Protein AF-A0A4Q2YI43-F1 (afdb_monomer)

Solvent-accessible surface area (backbone atoms only — not comparable to full-atom values): 3710 Å² total; per-residue (Å²): 116,68,67,61,52,53,58,56,66,74,50,58,55,46,49,49,86,64,44,74,70,47,36,51,47,43,72,65,71,83,44,53,70,70,58,44,32,56,52,18,48,55,51,39,55,50,47,67,52,48,47,60,52,44,44,64,53,53,42,26,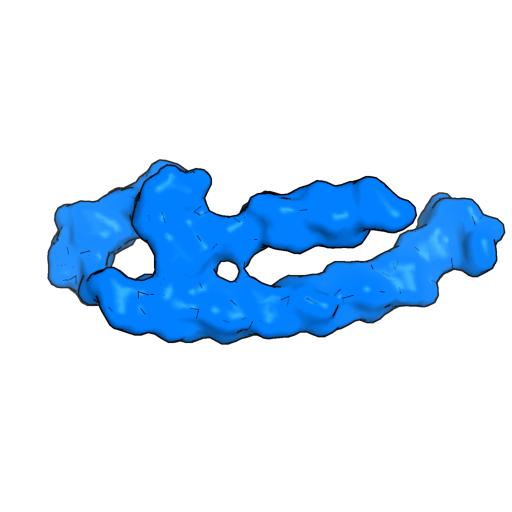65,75,70,70,106

Sequence (65 aa):
LAVPVAMAASADFMLPVGTPPNAIAYGSGLVTLPEMMRAGFRVNILFAILIPLLMWTVGRWAFGI

Mean predicted aligned error: 8.06 Å

Foldseek 3Di:
DVVLVVVLVLLQQLDCPNDVVSVVVVVVVPADSVNSNVVSVVSSVVSVVVSVVCCVPVVCVVVVD

Structure (mmCIF, N/CA/C/O backbone):
data_AF-A0A4Q2YI43-F1
#
_entry.id   AF-A0A4Q2YI43-F1
#
loop_
_atom_site.group_PDB
_atom_site.id
_atom_site.type_symbol
_atom_site.label_atom_id
_atom_site.label_alt_id
_atom_site.label_comp_id
_atom_site.label_asym_id
_atom_site.label_entity_id
_atom_site.label_seq_id
_atom_site.pdbx_PDB_ins_code
_atom_site.Cartn_x
_atom_site.Cartn_y
_atom_site.Cartn_z
_atom_site.occupancy
_atom_site.B_iso_or_equiv
_atom_site.auth_seq_id
_atom_site.auth_comp_id
_atom_site.auth_asym_id
_atom_site.auth_atom_id
_atom_site.pdbx_PDB_model_num
ATOM 1 N N . LEU A 1 1 ? 18.142 1.558 -9.928 1.00 59.09 1 LEU A N 1
ATOM 2 C CA . LEU A 1 1 ? 17.723 1.419 -8.509 1.00 59.09 1 LEU A CA 1
ATOM 3 C C . LEU A 1 1 ? 16.591 2.375 -8.112 1.00 59.09 1 LEU A C 1
ATOM 5 O O . LEU A 1 1 ? 15.732 1.949 -7.360 1.00 59.09 1 LEU A O 1
ATOM 9 N N . ALA A 1 2 ? 16.521 3.608 -8.633 1.00 71.69 2 ALA A N 1
ATOM 10 C CA . ALA A 1 2 ? 15.448 4.553 -8.278 1.00 71.69 2 ALA A CA 1
ATOM 11 C C . ALA A 1 2 ? 14.027 4.110 -8.699 1.00 71.69 2 ALA A C 1
ATOM 13 O O . ALA A 1 2 ? 13.080 4.338 -7.959 1.00 71.69 2 ALA A O 1
ATOM 14 N N . VAL A 1 3 ? 13.879 3.433 -9.846 1.00 70.06 3 VAL A N 1
ATOM 15 C CA . VAL A 1 3 ? 12.573 2.988 -10.381 1.00 70.06 3 VAL A CA 1
ATOM 16 C C . VAL A 1 3 ? 11.828 2.014 -9.448 1.00 70.06 3 VAL A C 1
ATOM 18 O O . VAL A 1 3 ? 10.708 2.333 -9.056 1.00 70.06 3 VAL A O 1
ATOM 21 N N . PRO A 1 4 ? 12.408 0.876 -9.013 1.00 67.69 4 PRO A N 1
ATOM 22 C CA . PRO A 1 4 ? 11.718 -0.022 -8.084 1.00 67.69 4 PRO A CA 1
ATOM 23 C C . PRO A 1 4 ? 11.473 0.614 -6.711 1.00 67.69 4 PRO A C 1
ATOM 25 O O . PRO A 1 4 ? 10.457 0.330 -6.088 1.00 67.69 4 PRO A O 1
ATOM 28 N N . VAL A 1 5 ? 12.362 1.506 -6.258 1.00 73.50 5 VAL A N 1
ATOM 29 C CA . VAL A 1 5 ? 12.190 2.235 -4.991 1.00 73.50 5 VAL A CA 1
ATOM 30 C C . VAL A 1 5 ? 11.015 3.210 -5.072 1.00 73.50 5 VAL A C 1
ATOM 32 O O . VAL A 1 5 ? 10.206 3.248 -4.153 1.00 73.50 5 VAL A O 1
ATOM 35 N N . ALA A 1 6 ? 10.867 3.947 -6.176 1.00 73.62 6 ALA A N 1
ATOM 36 C CA . ALA A 1 6 ? 9.727 4.837 -6.391 1.00 73.62 6 ALA A CA 1
ATOM 37 C C . ALA A 1 6 ? 8.402 4.059 -6.457 1.00 73.62 6 ALA A C 1
ATOM 39 O O . ALA A 1 6 ? 7.429 4.454 -5.823 1.00 73.62 6 ALA A O 1
ATOM 40 N N . MET A 1 7 ? 8.383 2.915 -7.153 1.00 68.69 7 MET A N 1
ATOM 41 C CA . MET A 1 7 ? 7.200 2.049 -7.22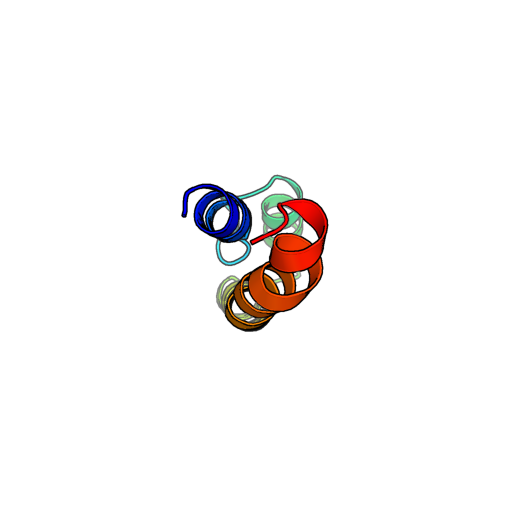6 1.00 68.69 7 MET A CA 1
ATOM 42 C C . MET A 1 7 ? 6.831 1.443 -5.865 1.00 68.69 7 MET A C 1
ATOM 44 O O . MET A 1 7 ? 5.651 1.361 -5.537 1.00 68.69 7 MET A O 1
ATOM 48 N N . ALA A 1 8 ? 7.823 1.050 -5.060 1.00 69.88 8 ALA A N 1
ATOM 49 C CA . ALA A 1 8 ? 7.595 0.537 -3.711 1.00 69.88 8 ALA A CA 1
ATOM 50 C C . ALA A 1 8 ? 7.128 1.639 -2.744 1.00 69.88 8 ALA A C 1
ATOM 52 O O . ALA A 1 8 ? 6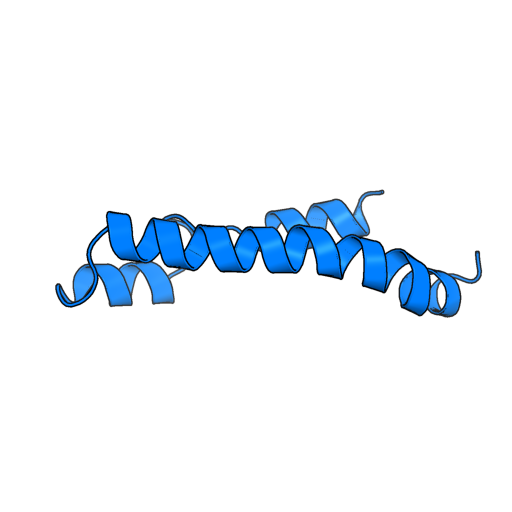.234 1.403 -1.940 1.00 69.88 8 ALA A O 1
ATOM 53 N N . ALA A 1 9 ? 7.673 2.855 -2.851 1.00 66.69 9 ALA A N 1
ATOM 54 C CA . ALA A 1 9 ? 7.275 3.994 -2.021 1.00 66.69 9 ALA A CA 1
ATOM 55 C C . ALA A 1 9 ? 5.824 4.443 -2.276 1.00 66.69 9 ALA A C 1
ATOM 57 O O . ALA A 1 9 ? 5.161 4.919 -1.360 1.00 66.69 9 ALA A O 1
ATOM 58 N N . SER A 1 10 ? 5.301 4.261 -3.494 1.00 68.25 10 SER A N 1
ATOM 59 C CA . SER A 1 10 ? 3.888 4.522 -3.808 1.00 68.25 10 SER A CA 1
ATOM 60 C C . SER A 1 10 ? 2.918 3.468 -3.252 1.00 68.25 10 SER A C 1
ATOM 62 O O . SER A 1 10 ? 1.710 3.684 -3.314 1.00 68.25 10 SER A O 1
ATOM 64 N N . ALA A 1 11 ? 3.409 2.345 -2.714 1.00 63.06 11 ALA A N 1
ATOM 65 C CA . ALA A 1 11 ? 2.587 1.248 -2.199 1.00 63.06 11 ALA A CA 1
ATOM 66 C C . ALA A 1 11 ? 2.255 1.357 -0.693 1.00 63.06 11 ALA A C 1
ATOM 68 O O . ALA A 1 11 ? 1.972 0.347 -0.042 1.00 63.06 11 ALA A O 1
ATOM 69 N N . ASP A 1 12 ? 2.249 2.565 -0.118 1.00 62.94 12 ASP A N 1
ATOM 70 C CA . ASP A 1 12 ? 1.856 2.788 1.280 1.00 62.94 12 ASP A CA 1
ATOM 71 C C . ASP A 1 12 ? 0.32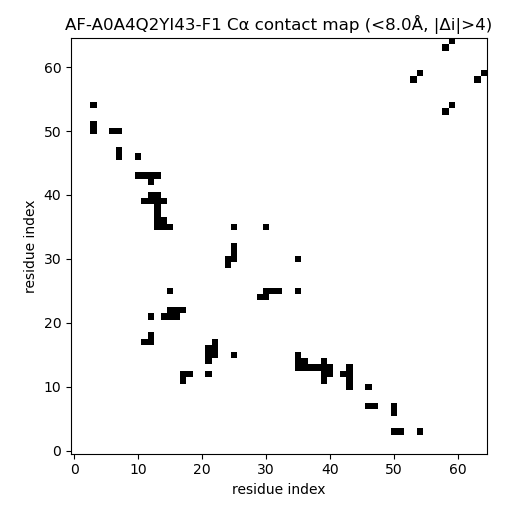8 2.695 1.474 1.00 62.94 12 ASP A C 1
ATOM 73 O O . ASP A 1 12 ? -0.399 3.679 1.607 1.00 62.94 12 ASP A O 1
ATOM 77 N N . PHE A 1 13 ? -0.180 1.463 1.446 1.00 62.56 13 PHE A N 1
ATOM 78 C CA . PHE A 1 13 ? -1.597 1.133 1.635 1.00 62.56 13 PHE A CA 1
ATOM 79 C C . PHE A 1 13 ? -1.949 0.752 3.080 1.00 62.56 13 PHE A C 1
ATOM 81 O O . PHE A 1 13 ? -3.084 0.364 3.358 1.00 62.56 13 PHE A O 1
ATOM 88 N N . MET A 1 14 ? -0.987 0.792 4.005 1.00 64.50 14 MET A N 1
ATOM 89 C CA . MET A 1 14 ? -1.151 0.203 5.337 1.00 64.50 14 MET A CA 1
ATOM 90 C C . MET A 1 14 ? -1.751 1.172 6.359 1.00 64.50 14 MET A C 1
ATOM 92 O O . MET A 1 14 ? -2.331 0.732 7.352 1.00 64.50 14 MET A O 1
ATOM 96 N N . LEU A 1 15 ? -1.658 2.478 6.102 1.00 65.25 15 LEU A N 1
ATOM 97 C CA . LEU A 1 15 ? -2.160 3.520 6.988 1.00 65.25 15 LEU A CA 1
ATOM 98 C C . LEU A 1 15 ? -3.272 4.344 6.315 1.00 65.25 15 LEU A C 1
ATOM 100 O O . LEU A 1 15 ? -3.230 4.593 5.106 1.00 65.25 15 LEU A O 1
ATOM 104 N N . PRO A 1 16 ? -4.271 4.812 7.090 1.00 58.97 16 PRO A N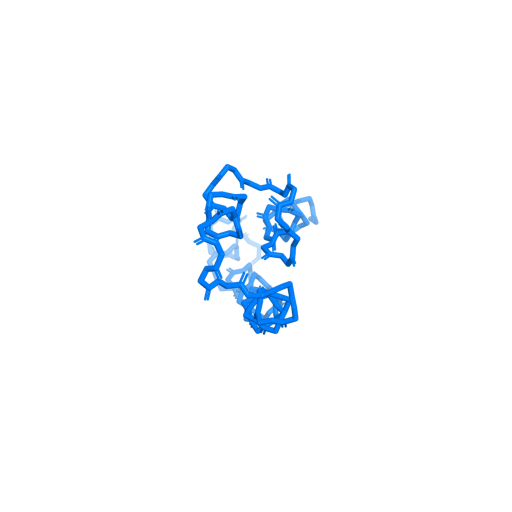 1
ATOM 105 C CA . PRO A 1 16 ? -5.370 5.630 6.567 1.00 58.97 16 PRO A CA 1
ATOM 106 C C . PRO A 1 16 ? -4.914 7.006 6.089 1.00 58.97 16 PRO A C 1
ATOM 108 O O . PRO A 1 16 ? -5.599 7.633 5.291 1.00 58.97 16 PRO A O 1
ATOM 111 N N . VAL A 1 17 ? -3.745 7.460 6.540 1.00 61.59 17 VAL A N 1
ATOM 112 C CA . VAL A 1 17 ? -3.200 8.785 6.226 1.00 61.59 17 VAL A CA 1
ATOM 113 C C . VAL A 1 17 ? -2.584 8.872 4.822 1.00 61.59 17 VAL A C 1
ATOM 115 O O . VAL A 1 17 ? -2.383 9.975 4.323 1.00 61.59 17 VAL A O 1
ATOM 118 N N . GLY A 1 18 ? -2.298 7.731 4.180 1.00 63.53 18 GLY A N 1
ATOM 119 C CA . GLY A 1 18 ? -1.535 7.688 2.930 1.00 63.53 18 GLY A CA 1
ATOM 120 C C . GLY A 1 18 ? -2.314 8.127 1.686 1.00 63.53 18 GLY A C 1
ATOM 121 O O . GLY A 1 18 ? -1.730 8.709 0.777 1.00 63.53 18 GLY A O 1
ATOM 122 N N . THR A 1 19 ? -3.632 7.883 1.620 1.00 72.50 19 THR A N 1
ATOM 123 C CA . THR A 1 19 ? -4.455 8.234 0.445 1.00 72.50 19 THR A CA 1
ATOM 124 C C . THR A 1 19 ? -5.917 8.559 0.816 1.00 72.50 19 THR A C 1
ATOM 126 O O . THR A 1 19 ? -6.487 7.897 1.690 1.00 72.50 19 THR A O 1
ATOM 129 N N . PRO A 1 20 ? -6.576 9.528 0.135 1.00 72.44 20 PRO A N 1
ATOM 130 C CA . PRO A 1 20 ? -7.965 9.919 0.420 1.00 72.44 20 PRO A CA 1
ATOM 131 C C . PRO A 1 20 ? -8.983 8.760 0.454 1.00 72.44 20 PRO A C 1
ATOM 133 O O . PRO A 1 20 ? -9.841 8.764 1.336 1.00 72.44 20 PRO A O 1
ATOM 136 N N . PRO A 1 21 ? -8.900 7.730 -0.417 1.00 77.25 21 PRO A N 1
ATOM 137 C CA . PRO A 1 21 ? -9.815 6.588 -0.362 1.00 77.25 21 PRO A CA 1
ATOM 138 C C . PRO A 1 21 ? -9.705 5.759 0.928 1.00 77.25 21 PRO A C 1
ATOM 140 O O . PRO A 1 21 ? -10.726 5.329 1.461 1.00 77.25 21 PRO A O 1
ATOM 143 N N . ASN A 1 22 ? -8.492 5.559 1.460 1.00 75.31 22 ASN A N 1
ATOM 144 C CA . ASN A 1 22 ? -8.266 4.752 2.667 1.00 75.31 22 ASN A CA 1
ATOM 145 C C . ASN A 1 22 ? -8.785 5.479 3.923 1.00 75.31 22 ASN A C 1
ATOM 147 O O . ASN A 1 22 ? -9.360 4.862 4.819 1.00 75.31 22 ASN A O 1
ATOM 151 N N . ALA A 1 23 ? -8.663 6.812 3.947 1.00 79.25 23 ALA A N 1
ATOM 152 C CA . ALA A 1 23 ? -9.247 7.665 4.981 1.00 79.25 23 ALA A CA 1
ATOM 153 C C . ALA A 1 23 ? -10.786 7.637 4.973 1.00 79.25 23 ALA A C 1
ATOM 155 O O . ALA A 1 23 ? -11.400 7.575 6.037 1.00 79.25 23 ALA A O 1
ATOM 156 N N . ILE A 1 24 ? -11.418 7.636 3.792 1.00 81.50 24 ILE A N 1
ATOM 157 C CA . ILE A 1 24 ? -12.882 7.534 3.654 1.00 81.50 24 ILE A CA 1
ATOM 158 C C . ILE A 1 24 ? -13.377 6.153 4.109 1.00 81.50 24 ILE A C 1
ATOM 160 O O . ILE A 1 24 ? -14.370 6.066 4.831 1.00 81.50 24 ILE A O 1
ATOM 164 N N . ALA A 1 25 ? -12.672 5.077 3.744 1.00 81.56 25 ALA A N 1
ATOM 165 C CA . ALA A 1 25 ? -13.007 3.721 4.177 1.00 81.56 25 ALA A CA 1
ATOM 166 C C . ALA A 1 25 ? -12.922 3.568 5.706 1.00 81.56 25 ALA A C 1
ATOM 168 O O . ALA A 1 25 ? -13.855 3.050 6.317 1.00 81.56 25 ALA A O 1
ATOM 169 N N . TYR A 1 26 ? -11.867 4.090 6.337 1.00 80.56 26 TYR A N 1
ATOM 170 C CA . TYR A 1 26 ? -11.745 4.122 7.798 1.00 80.56 26 TYR A CA 1
ATOM 171 C C . TYR A 1 26 ? -12.814 5.015 8.457 1.00 80.56 26 TYR A C 1
ATOM 173 O O . TYR A 1 26 ? -13.437 4.626 9.444 1.00 80.56 26 TYR A O 1
ATOM 181 N N . GLY A 1 27 ? -13.092 6.188 7.878 1.00 79.38 27 GLY A N 1
ATOM 182 C CA . GLY A 1 27 ? -14.104 7.134 8.363 1.00 79.38 27 GLY A CA 1
ATOM 183 C C . GLY A 1 27 ? -15.550 6.639 8.250 1.00 79.38 27 GLY A C 1
ATOM 184 O O . GLY A 1 27 ? -16.420 7.153 8.946 1.00 79.38 27 GLY A O 1
ATOM 185 N N . SER A 1 28 ? -15.810 5.617 7.425 1.00 83.06 28 SER A N 1
ATOM 186 C CA . SER A 1 28 ? -17.127 4.974 7.315 1.00 83.06 28 SER A CA 1
ATOM 187 C C . SER A 1 28 ? -17.518 4.147 8.548 1.00 83.06 28 SER A C 1
ATOM 189 O O . SER A 1 28 ? -18.673 3.747 8.672 1.00 83.06 28 SER A O 1
ATOM 191 N N . GLY A 1 29 ? -16.568 3.853 9.447 1.00 79.62 29 GLY A N 1
ATOM 192 C CA . GLY A 1 29 ? -16.782 3.006 10.625 1.00 79.62 29 GLY A CA 1
ATOM 193 C C . GLY A 1 29 ? -16.957 1.513 10.317 1.00 79.62 29 GLY A C 1
ATOM 194 O O . GLY A 1 29 ? -17.065 0.714 11.242 1.00 79.62 29 GLY A O 1
ATOM 195 N N . LEU A 1 30 ? -16.957 1.124 9.036 1.00 80.75 30 LEU A N 1
ATOM 196 C CA . LEU A 1 30 ? -17.103 -0.263 8.582 1.00 80.75 30 LEU A CA 1
ATOM 197 C C . LEU A 1 30 ? -15.783 -1.043 8.587 1.00 80.75 30 LEU A C 1
ATOM 199 O O . LEU A 1 30 ? -15.806 -2.268 8.511 1.00 80.75 30 LEU A O 1
ATOM 203 N N . VAL A 1 31 ? -14.643 -0.347 8.638 1.00 80.81 31 VAL A N 1
ATOM 204 C CA . VAL A 1 31 ? -13.307 -0.950 8.564 1.00 80.81 31 VAL A CA 1
ATOM 205 C C . VAL A 1 31 ? -12.473 -0.482 9.745 1.00 80.81 31 VAL A C 1
ATOM 207 O O . VAL A 1 31 ? -12.230 0.712 9.923 1.00 80.81 31 VAL A O 1
ATOM 210 N N . THR A 1 32 ? -12.004 -1.429 10.551 1.00 82.94 32 THR A N 1
ATOM 211 C CA . THR A 1 32 ? -11.153 -1.135 11.706 1.00 82.94 32 THR A CA 1
ATOM 212 C C . THR A 1 32 ? -9.684 -0.991 11.300 1.00 82.94 32 THR A C 1
ATOM 214 O O . THR A 1 32 ? -9.219 -1.576 10.318 1.00 82.94 32 THR A O 1
ATOM 217 N N . LEU A 1 33 ? -8.905 -0.241 12.088 1.00 81.19 33 LEU A N 1
ATOM 218 C CA . LEU A 1 33 ? -7.472 -0.041 11.833 1.00 81.19 33 LEU A CA 1
ATOM 219 C C . LEU A 1 33 ? -6.689 -1.370 11.687 1.00 81.19 33 LEU A C 1
ATOM 221 O O . LEU A 1 33 ? -5.896 -1.483 10.749 1.00 81.19 33 LEU A O 1
ATOM 225 N N . PRO A 1 34 ? -6.920 -2.411 12.520 1.00 81.00 34 PRO A N 1
ATOM 226 C CA . PRO A 1 34 ? -6.236 -3.698 12.370 1.00 81.00 34 PRO A CA 1
ATOM 227 C C . PRO A 1 34 ? -6.598 -4.449 11.080 1.00 81.00 34 PRO A C 1
ATOM 229 O O . PRO A 1 34 ? -5.748 -5.144 10.518 1.00 81.00 34 PRO A O 1
ATOM 232 N N . GLU A 1 35 ? -7.838 -4.328 10.597 1.00 83.62 35 GLU A N 1
ATOM 233 C CA . GLU A 1 35 ? -8.273 -4.934 9.331 1.00 83.62 35 GLU A CA 1
ATOM 234 C C . GLU A 1 35 ? -7.591 -4.262 8.145 1.00 83.62 35 GLU A C 1
ATOM 236 O O . GLU A 1 35 ? -7.047 -4.946 7.273 1.00 83.62 35 GLU A O 1
ATOM 241 N N . MET A 1 36 ? -7.537 -2.930 8.166 1.00 82.69 36 MET A N 1
ATOM 242 C CA . MET A 1 36 ? -6.846 -2.132 7.159 1.00 82.69 36 MET A CA 1
ATOM 243 C C . MET A 1 36 ? -5.348 -2.434 7.121 1.00 82.69 36 MET A C 1
ATOM 245 O O . MET A 1 36 ? -4.797 -2.675 6.050 1.00 82.69 36 MET A O 1
ATOM 249 N N . MET A 1 37 ? -4.700 -2.537 8.283 1.00 82.38 37 MET A N 1
ATOM 250 C CA . MET A 1 37 ? -3.290 -2.920 8.374 1.00 82.38 37 MET A CA 1
ATOM 251 C C . MET A 1 37 ? -3.031 -4.316 7.795 1.00 82.38 37 MET A C 1
ATOM 253 O O . MET A 1 37 ? -2.087 -4.497 7.030 1.00 82.38 37 MET A O 1
ATOM 257 N N . ARG A 1 38 ? -3.866 -5.318 8.107 1.00 81.94 38 ARG A N 1
ATOM 258 C CA . ARG A 1 38 ? -3.710 -6.682 7.559 1.00 81.94 38 ARG A CA 1
ATOM 259 C C . ARG A 1 38 ? -3.978 -6.744 6.058 1.00 81.94 38 ARG A C 1
ATOM 261 O O . ARG A 1 38 ? -3.363 -7.550 5.358 1.00 81.94 38 ARG A O 1
ATOM 268 N N . ALA A 1 39 ? -4.920 -5.952 5.553 1.00 84.00 39 ALA A N 1
ATOM 269 C CA . ALA A 1 39 ? -5.161 -5.825 4.120 1.00 84.00 39 ALA A CA 1
ATOM 270 C C . ALA A 1 39 ? -3.960 -5.162 3.422 1.00 84.00 39 ALA A C 1
ATOM 272 O O . ALA A 1 39 ? -3.389 -5.757 2.508 1.00 84.00 39 ALA A O 1
ATOM 273 N N . GLY A 1 40 ? -3.507 -4.008 3.920 1.00 82.62 40 GLY A N 1
ATOM 274 C CA . GLY A 1 40 ? -2.366 -3.265 3.383 1.00 82.62 40 GLY A CA 1
ATOM 275 C C . GLY A 1 40 ? -1.048 -4.038 3.444 1.00 82.62 40 GLY A C 1
ATOM 276 O O . GLY A 1 40 ? -0.267 -3.981 2.498 1.00 82.62 40 GLY A O 1
ATOM 277 N N . PHE A 1 41 ? -0.822 -4.831 4.494 1.00 83.25 41 PHE A N 1
ATOM 278 C CA . PHE A 1 41 ? 0.363 -5.684 4.622 1.00 83.25 41 PHE A CA 1
ATOM 279 C C . PHE A 1 41 ? 0.411 -6.789 3.556 1.00 83.25 41 PHE A C 1
ATOM 281 O O . PHE A 1 41 ? 1.450 -7.013 2.938 1.00 83.25 41 PHE A O 1
ATOM 288 N N . ARG A 1 42 ? -0.725 -7.448 3.280 1.00 83.25 42 ARG A N 1
ATOM 289 C CA . ARG A 1 42 ? -0.820 -8.475 2.225 1.00 83.25 42 ARG A CA 1
ATOM 290 C C . ARG A 1 42 ? -0.538 -7.891 0.842 1.00 83.25 42 ARG A C 1
ATOM 292 O O . ARG A 1 42 ? 0.175 -8.503 0.051 1.00 83.25 42 ARG A O 1
ATOM 299 N N . VAL A 1 43 ? -1.062 -6.698 0.574 1.00 84.56 43 VAL A N 1
ATOM 300 C CA . VAL A 1 43 ? -0.829 -5.980 -0.685 1.00 84.56 43 VAL A CA 1
ATOM 301 C C . VAL A 1 43 ? 0.631 -5.521 -0.797 1.00 84.56 43 VAL A C 1
ATOM 303 O O . VAL A 1 43 ? 1.242 -5.703 -1.846 1.00 84.56 43 VAL A O 1
ATOM 306 N N . ASN A 1 44 ? 1.234 -5.024 0.286 1.00 84.69 44 ASN A N 1
ATOM 307 C CA . ASN A 1 44 ? 2.653 -4.651 0.316 1.00 84.69 44 ASN A CA 1
ATOM 308 C C . ASN A 1 44 ? 3.579 -5.833 0.009 1.00 84.69 44 ASN A C 1
ATOM 310 O O . ASN A 1 44 ? 4.477 -5.701 -0.816 1.00 84.69 44 ASN A O 1
ATOM 314 N N . ILE A 1 45 ? 3.337 -7.004 0.610 1.00 85.56 45 ILE A N 1
ATOM 315 C CA . ILE A 1 45 ? 4.107 -8.223 0.307 1.00 85.56 45 ILE A CA 1
ATOM 316 C C . ILE A 1 45 ? 3.978 -8.602 -1.169 1.00 85.56 45 ILE A C 1
ATOM 318 O O . ILE A 1 45 ? 4.972 -8.954 -1.804 1.00 85.56 45 ILE A O 1
ATOM 322 N N . LEU A 1 46 ? 2.771 -8.507 -1.730 1.00 86.88 46 LEU A N 1
ATOM 323 C CA . LEU A 1 46 ? 2.540 -8.803 -3.138 1.00 86.88 46 LEU A CA 1
ATOM 324 C C . LEU A 1 46 ? 3.388 -7.893 -4.041 1.00 86.88 46 LEU A C 1
ATOM 326 O O . LEU A 1 46 ? 4.107 -8.396 -4.904 1.00 86.88 46 LEU A O 1
ATOM 330 N N . PHE A 1 47 ? 3.368 -6.576 -3.813 1.00 82.38 47 PHE A N 1
ATOM 331 C CA . PHE A 1 47 ? 4.178 -5.619 -4.576 1.00 82.38 47 PHE A CA 1
ATOM 332 C C . PHE A 1 47 ? 5.682 -5.774 -4.336 1.00 82.38 47 PHE A C 1
ATOM 334 O O . PHE A 1 47 ? 6.458 -5.643 -5.282 1.00 82.38 47 PHE A O 1
ATOM 341 N N . ALA A 1 48 ? 6.100 -6.123 -3.119 1.00 83.56 48 ALA A N 1
ATOM 342 C CA . ALA A 1 48 ? 7.499 -6.393 -2.801 1.00 83.56 48 ALA A CA 1
ATOM 343 C C . ALA A 1 48 ? 8.076 -7.559 -3.621 1.00 83.56 48 ALA A C 1
ATOM 345 O O . ALA A 1 48 ? 9.272 -7.568 -3.892 1.00 83.56 48 ALA A O 1
ATOM 346 N N . ILE A 1 49 ? 7.240 -8.510 -4.050 1.00 85.62 49 ILE A N 1
ATOM 347 C CA . ILE A 1 49 ? 7.633 -9.621 -4.930 1.00 85.62 49 ILE A CA 1
ATOM 348 C C . ILE A 1 49 ? 7.460 -9.241 -6.409 1.00 85.62 49 ILE A C 1
ATOM 350 O O . ILE A 1 49 ? 8.344 -9.497 -7.228 1.00 85.62 49 ILE A O 1
ATOM 354 N N . LEU A 1 50 ? 6.341 -8.600 -6.760 1.00 84.56 50 LEU A N 1
ATOM 355 C CA . LEU A 1 50 ? 6.003 -8.248 -8.143 1.00 84.56 50 LEU A CA 1
ATOM 356 C C . LEU A 1 50 ? 6.941 -7.203 -8.750 1.00 84.56 50 LEU A C 1
ATOM 358 O O . LEU A 1 50 ? 7.314 -7.345 -9.910 1.00 84.56 50 LEU A O 1
ATOM 362 N N . ILE A 1 51 ? 7.333 -6.171 -7.999 1.00 83.44 51 ILE A N 1
ATOM 363 C CA . ILE A 1 51 ? 8.191 -5.086 -8.501 1.00 83.44 51 ILE A CA 1
ATOM 364 C C . ILE A 1 51 ? 9.577 -5.609 -8.929 1.00 83.44 51 ILE A C 1
ATOM 366 O O . ILE A 1 51 ? 9.972 -5.332 -10.065 1.00 83.44 51 ILE A O 1
ATOM 370 N N . PRO A 1 52 ? 10.319 -6.388 -8.112 1.00 81.81 52 PRO A N 1
ATOM 371 C CA . PRO A 1 52 ? 11.572 -6.994 -8.558 1.00 81.81 52 PRO A CA 1
ATOM 372 C C . PRO A 1 52 ? 11.382 -7.941 -9.747 1.00 81.81 52 PRO A C 1
ATOM 374 O O . PRO A 1 52 ? 12.194 -7.915 -10.671 1.00 81.81 52 PRO A O 1
ATOM 377 N N . LEU A 1 53 ? 10.308 -8.741 -9.758 1.00 83.12 53 LEU A N 1
ATOM 378 C CA . LEU A 1 53 ? 10.023 -9.679 -10.847 1.00 83.12 53 LEU A CA 1
ATOM 379 C C . LEU A 1 53 ? 9.779 -8.945 -12.176 1.00 83.12 53 LEU A C 1
ATOM 381 O O . LEU A 1 53 ? 10.358 -9.304 -13.197 1.00 83.12 53 LEU A O 1
ATOM 385 N N . LEU A 1 54 ? 8.966 -7.886 -12.156 1.00 82.06 54 LEU A N 1
ATOM 386 C CA . LEU A 1 54 ? 8.691 -7.031 -13.314 1.00 82.06 54 LEU A CA 1
ATOM 387 C C . LEU A 1 54 ? 9.936 -6.282 -13.786 1.00 82.06 54 LEU A C 1
ATOM 389 O O . LEU A 1 54 ? 10.153 -6.160 -14.988 1.00 82.06 54 LEU A O 1
ATOM 393 N N . MET A 1 55 ? 10.775 -5.795 -12.871 1.00 78.19 55 MET A N 1
ATOM 394 C CA . MET A 1 55 ? 12.052 -5.185 -13.250 1.00 78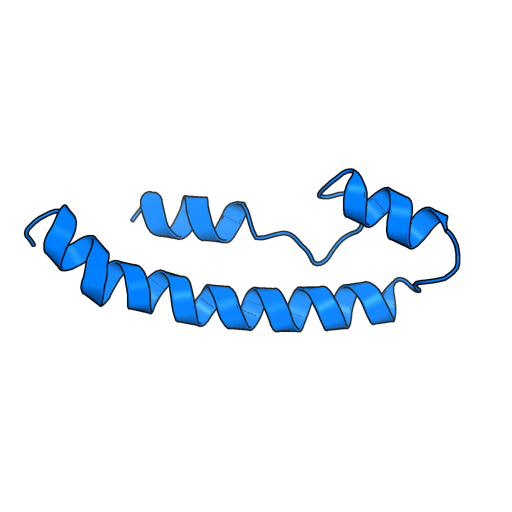.19 55 MET A CA 1
ATOM 395 C C . MET A 1 55 ? 12.996 -6.205 -13.897 1.00 78.19 55 MET A C 1
ATOM 397 O O . MET A 1 55 ? 13.681 -5.868 -14.861 1.00 78.19 55 MET A O 1
ATOM 401 N N . TRP A 1 56 ? 13.000 -7.454 -13.424 1.00 76.38 56 TRP A N 1
ATOM 402 C CA . TRP A 1 56 ? 13.810 -8.529 -13.997 1.00 76.38 56 TRP A CA 1
ATOM 403 C C . TRP A 1 56 ? 13.332 -8.985 -15.383 1.00 76.38 56 TRP A C 1
ATOM 405 O O . TRP A 1 56 ? 14.157 -9.376 -16.205 1.00 76.38 56 TRP A O 1
ATOM 415 N N . THR A 1 57 ? 12.027 -8.939 -15.669 1.00 78.69 57 THR A N 1
ATOM 416 C CA . THR A 1 57 ? 11.466 -9.362 -16.965 1.00 78.69 57 THR A CA 1
ATOM 417 C C . THR A 1 57 ? 11.269 -8.189 -17.926 1.00 78.69 57 THR A C 1
ATOM 419 O O . THR A 1 57 ? 11.938 -8.100 -18.954 1.00 78.69 57 THR A O 1
ATOM 422 N N . VAL A 1 58 ? 10.375 -7.260 -17.586 1.00 73.25 58 VAL A N 1
ATOM 423 C CA . VAL A 1 58 ? 9.981 -6.119 -18.424 1.00 73.25 58 VAL A CA 1
ATOM 424 C C . VAL A 1 58 ? 11.002 -4.997 -18.342 1.00 73.25 58 VAL A C 1
ATOM 426 O O . VAL A 1 58 ? 11.317 -4.408 -19.365 1.00 73.25 58 VAL A O 1
ATOM 429 N N . GLY A 1 59 ? 11.560 -4.713 -17.162 1.00 68.38 59 GLY A N 1
ATOM 430 C CA . GLY A 1 59 ? 12.622 -3.710 -17.023 1.00 68.38 59 GLY A CA 1
ATOM 431 C C . GLY A 1 59 ? 13.859 -4.088 -17.837 1.00 68.38 59 GLY A C 1
ATOM 432 O O . GLY 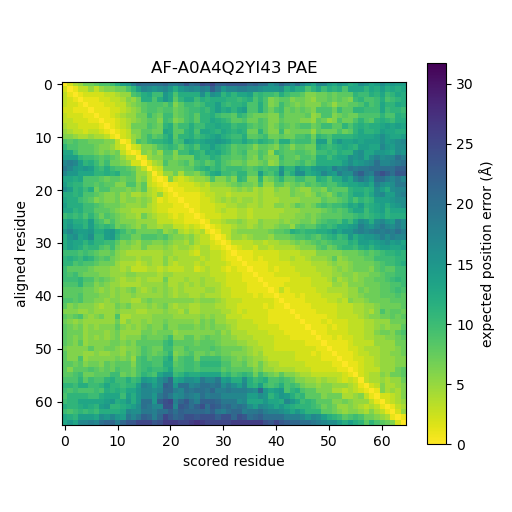A 1 59 ? 14.433 -3.254 -18.529 1.00 68.38 59 GLY A O 1
ATOM 433 N N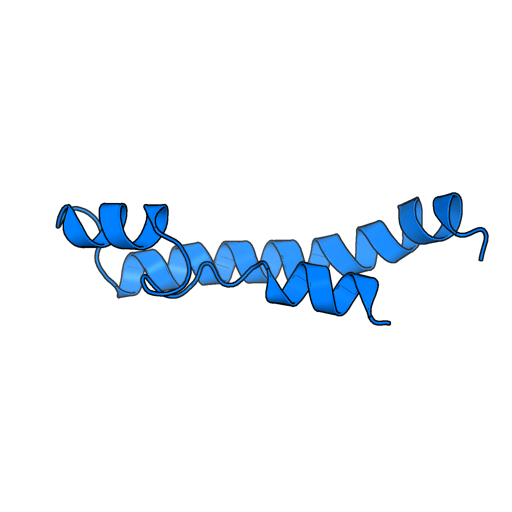 . ARG A 1 60 ? 14.204 -5.373 -17.840 1.00 66.50 60 ARG A N 1
ATOM 434 C CA . ARG A 1 60 ? 15.296 -5.918 -18.642 1.00 66.50 60 ARG A CA 1
ATOM 435 C C . ARG A 1 60 ? 15.058 -5.777 -20.150 1.00 66.50 60 ARG A C 1
ATOM 437 O O . ARG A 1 60 ? 15.946 -5.343 -20.874 1.00 66.50 60 ARG A O 1
ATOM 444 N N . TRP A 1 61 ? 13.837 -6.060 -20.602 1.00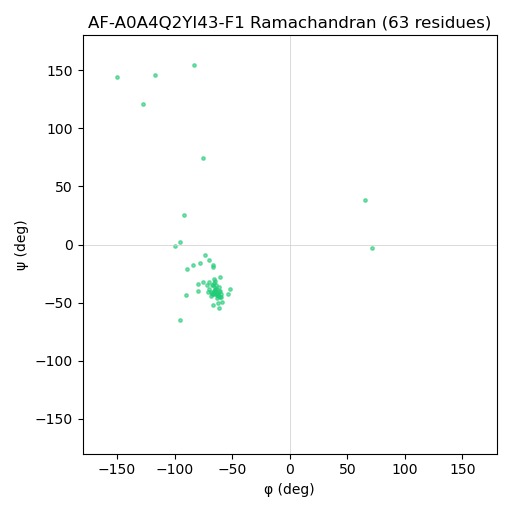 67.50 61 TRP A N 1
ATOM 445 C CA . TRP A 1 61 ? 13.431 -5.902 -22.002 1.00 67.50 61 TRP A CA 1
ATOM 446 C C . TRP A 1 61 ? 13.297 -4.431 -22.438 1.00 67.50 61 TRP A C 1
ATOM 448 O O . TRP A 1 61 ? 13.729 -4.072 -23.528 1.00 67.50 61 TRP A O 1
ATOM 458 N N . ALA A 1 62 ? 12.741 -3.569 -21.584 1.00 70.81 62 ALA A N 1
ATOM 459 C CA . ALA A 1 62 ? 12.463 -2.164 -21.884 1.00 70.81 62 ALA A CA 1
ATOM 460 C C . ALA A 1 62 ? 13.699 -1.257 -21.776 1.00 70.81 62 ALA A C 1
ATOM 462 O O . ALA A 1 62 ? 13.818 -0.300 -22.535 1.00 70.81 62 ALA A O 1
ATOM 463 N N . PHE A 1 63 ? 14.616 -1.545 -20.846 1.00 70.88 63 PHE A N 1
ATOM 464 C CA . PHE A 1 63 ? 15.865 -0.794 -20.672 1.00 70.88 63 PHE A CA 1
ATOM 465 C C . PHE A 1 63 ? 17.083 -1.482 -21.313 1.00 70.88 63 PHE A C 1
ATOM 467 O O . PHE A 1 63 ? 18.169 -0.910 -21.290 1.00 70.88 63 PHE A O 1
ATOM 474 N N . GLY A 1 64 ? 16.907 -2.667 -21.913 1.00 60.69 64 GLY A N 1
ATOM 475 C CA . GLY A 1 64 ? 17.903 -3.326 -22.765 1.00 60.69 64 GLY A CA 1
ATOM 476 C C . GLY A 1 64 ? 19.191 -3.762 -22.057 1.00 60.69 64 GLY A C 1
ATOM 477 O O . GLY A 1 64 ? 20.264 -3.623 -22.641 1.00 60.69 64 GLY A O 1
ATOM 478 N N . ILE A 1 65 ? 19.098 -4.254 -20.813 1.00 58.97 65 ILE A N 1
ATOM 479 C CA . ILE A 1 65 ? 20.248 -4.673 -19.975 1.00 58.97 65 ILE A CA 1
ATOM 480 C C . ILE A 1 65 ? 20.330 -6.201 -19.839 1.00 58.97 65 ILE A C 1
ATOM 482 O O . ILE A 1 65 ? 19.277 -6.859 -19.736 1.00 58.97 65 ILE A O 1
#

Radius of gyration: 14.89 Å; Cα contacts (8 Å, |Δi|>4): 48; chains: 1; bounding box: 37×20×35 Å

Secondary structure (DSSP, 8-state):
-HHHHHHHHTT--SSTTS-HHHHHHHHTSSS-HHHHHHHHHHHHHHHHHHHHHHIIIIIHHHHT-

pLDDT: mean 75.43, std 8.23, range [58.97, 86.88]